Protein AF-A0AAX3QJF6-F1 (afdb_monomer)

InterPro domains:
  IPR036890 Histidine kinase/HSP90-like ATPase superfamily [G3DSA:3.30.565.10] (25-152)

Mean predicted aligned error: 13.35 Å

Structure (mmCIF, N/CA/C/O backbone):
data_AF-A0AAX3QJF6-F1
#
_entry.id   AF-A0AAX3QJF6-F1
#
loop_
_atom_site.group_PDB
_atom_site.id
_atom_site.type_symbol
_atom_site.label_atom_id
_atom_site.label_alt_id
_atom_site.label_comp_id
_atom_site.label_asym_id
_atom_site.label_entity_id
_atom_site.label_seq_id
_atom_site.pdbx_PDB_ins_code
_atom_site.Cartn_x
_atom_site.Cartn_y
_atom_site.Cartn_z
_atom_site.occupancy
_atom_site.B_iso_or_equiv
_atom_site.auth_seq_id
_atom_site.auth_comp_id
_atom_site.auth_asym_id
_atom_site.auth_atom_id
_atom_site.pdbx_PDB_model_num
ATOM 1 N N . MET A 1 1 ? -20.976 4.675 -7.439 1.00 54.59 1 MET A N 1
ATOM 2 C CA . MET A 1 1 ? -20.848 5.904 -8.250 1.00 54.59 1 MET A CA 1
ATOM 3 C C . MET A 1 1 ? -19.399 6.339 -8.202 1.00 54.59 1 MET A C 1
ATOM 5 O O . MET A 1 1 ? -18.798 6.203 -7.142 1.00 54.59 1 MET A O 1
ATOM 9 N N . GLY A 1 2 ? -18.813 6.757 -9.324 1.00 73.88 2 GLY A N 1
ATOM 10 C CA . GLY A 1 2 ? -17.434 7.245 -9.335 1.00 73.88 2 GLY A CA 1
ATOM 11 C C . GLY A 1 2 ? -17.316 8.616 -8.665 1.00 73.88 2 GLY A C 1
ATOM 12 O O . GLY A 1 2 ? -18.296 9.347 -8.575 1.00 73.88 2 GLY A O 1
ATOM 13 N N . TYR A 1 3 ? -16.111 8.995 -8.228 1.00 79.94 3 TYR A N 1
ATOM 14 C CA . TYR A 1 3 ? -15.850 10.312 -7.621 1.00 79.94 3 TYR A CA 1
ATOM 15 C C . TYR A 1 3 ? -16.230 11.482 -8.545 1.00 79.94 3 TYR A C 1
ATOM 17 O O . TYR A 1 3 ? -16.708 12.511 -8.081 1.00 79.94 3 TYR A O 1
ATOM 25 N N . ILE A 1 4 ? -16.067 11.306 -9.863 1.00 82.06 4 ILE A N 1
ATOM 26 C CA . ILE A 1 4 ? -16.509 12.274 -10.882 1.00 82.06 4 ILE A CA 1
ATOM 27 C C . ILE A 1 4 ? -18.031 12.394 -10.882 1.00 82.06 4 ILE A C 1
ATOM 29 O O . ILE A 1 4 ? -18.547 13.507 -10.893 1.00 82.06 4 ILE A O 1
ATOM 33 N N . ASP A 1 5 ? -18.738 11.263 -10.844 1.00 81.69 5 ASP A N 1
ATOM 34 C CA . ASP A 1 5 ? -20.202 11.239 -10.815 1.00 81.69 5 ASP A CA 1
ATOM 35 C C . ASP A 1 5 ? -20.712 11.886 -9.524 1.00 81.69 5 ASP A C 1
ATOM 37 O O . ASP A 1 5 ? -21.602 12.721 -9.564 1.00 81.69 5 ASP A O 1
ATOM 41 N N . ALA A 1 6 ? -20.073 11.604 -8.386 1.00 78.94 6 ALA A N 1
ATOM 42 C CA . ALA A 1 6 ? -20.445 12.177 -7.095 1.00 78.94 6 ALA A CA 1
ATOM 43 C C . ALA A 1 6 ? -20.218 13.701 -7.011 1.00 78.94 6 ALA A C 1
ATOM 45 O O . ALA A 1 6 ? -20.976 14.400 -6.337 1.00 78.94 6 ALA A O 1
ATOM 46 N N . LEU A 1 7 ? -19.203 14.230 -7.709 1.00 81.38 7 LEU A N 1
ATOM 47 C CA . LEU A 1 7 ? -19.001 15.676 -7.866 1.00 81.38 7 LEU A CA 1
ATOM 48 C C . LEU A 1 7 ? -20.013 16.296 -8.839 1.00 81.38 7 LEU A C 1
ATOM 50 O O . LEU A 1 7 ? -20.517 17.386 -8.583 1.00 81.38 7 LEU A O 1
ATOM 54 N N . LYS A 1 8 ? -20.292 15.616 -9.956 1.00 81.62 8 LYS A N 1
ATOM 55 C CA . LYS A 1 8 ? -21.180 16.095 -11.024 1.00 81.62 8 LYS A CA 1
ATOM 56 C C . LYS A 1 8 ? -22.647 16.110 -10.601 1.00 81.62 8 LYS A C 1
ATOM 58 O O . LYS A 1 8 ? -23.365 17.039 -10.954 1.00 81.62 8 LYS A O 1
ATOM 63 N N . ASP A 1 9 ? -23.064 15.105 -9.844 1.00 86.56 9 ASP A N 1
ATOM 64 C CA . ASP A 1 9 ? -24.437 14.938 -9.373 1.00 86.56 9 ASP A CA 1
ATOM 65 C C . ASP A 1 9 ? -24.700 15.729 -8.071 1.00 86.56 9 ASP A C 1
ATOM 67 O O . ASP A 1 9 ? -25.740 15.554 -7.444 1.00 86.56 9 ASP A O 1
ATOM 71 N N . GLU A 1 10 ? -23.751 16.583 -7.647 1.00 75.69 10 GLU A N 1
ATOM 72 C CA . GLU A 1 10 ? -23.779 17.369 -6.398 1.00 75.69 10 GLU A CA 1
ATOM 73 C C . GLU A 1 10 ? -24.052 16.530 -5.135 1.00 75.69 10 GLU A C 1
ATOM 75 O O . GLU A 1 10 ? -24.522 17.033 -4.116 1.00 75.69 10 GLU A O 1
ATOM 80 N N . VAL A 1 11 ? -23.716 15.238 -5.183 1.00 70.38 11 VAL A N 1
ATOM 81 C CA . VAL A 1 11 ? -23.930 14.289 -4.081 1.00 70.38 11 VAL A CA 1
ATOM 82 C C . VAL A 1 11 ? -22.983 14.578 -2.909 1.00 70.38 11 VAL A C 1
ATOM 84 O O . VAL A 1 11 ? -23.318 14.282 -1.765 1.00 70.38 11 VAL A O 1
ATOM 87 N N . ALA A 1 12 ? -21.821 15.189 -3.169 1.00 64.12 12 ALA A N 1
ATOM 88 C CA . ALA A 1 12 ? -20.910 15.669 -2.129 1.00 64.12 12 ALA A CA 1
ATOM 89 C C . ALA A 1 12 ? -21.520 16.871 -1.381 1.00 64.12 12 ALA A C 1
ATOM 91 O O . ALA A 1 12 ? -21.616 17.979 -1.921 1.00 64.12 12 ALA A O 1
ATOM 92 N N . ALA A 1 13 ? -21.917 16.643 -0.127 1.00 63.94 13 ALA A N 1
ATOM 93 C CA . ALA A 1 13 ? -22.716 17.574 0.662 1.00 63.94 13 ALA A CA 1
ATOM 94 C C . ALA A 1 13 ? -21.892 18.741 1.225 1.00 63.94 13 ALA A C 1
ATOM 96 O O . ALA A 1 13 ? -22.428 19.828 1.453 1.00 63.94 13 ALA A O 1
ATOM 97 N N . SER A 1 14 ? -20.591 18.535 1.449 1.00 81.25 14 SER A N 1
ATOM 98 C CA . SER A 1 14 ? -19.697 19.540 2.030 1.00 81.25 14 SER A CA 1
ATOM 99 C C . SER A 1 14 ? -18.559 19.951 1.095 1.00 81.25 14 SER A C 1
ATOM 101 O O . SER A 1 14 ? -18.092 19.182 0.258 1.00 81.25 14 SER A O 1
ATOM 103 N N . GLU A 1 15 ? -18.057 21.176 1.276 1.00 80.38 15 GLU A N 1
ATOM 104 C CA . GLU A 1 15 ? -16.863 21.654 0.564 1.00 80.38 15 GLU A CA 1
ATOM 105 C C . GLU A 1 15 ? -15.637 20.773 0.860 1.00 80.38 15 GLU A C 1
ATOM 107 O O . GLU A 1 15 ? -14.808 20.545 -0.013 1.00 80.38 15 GLU A O 1
ATOM 112 N N . ILE A 1 16 ? -15.554 20.209 2.068 1.00 75.69 16 ILE A N 1
ATOM 113 C CA . ILE A 1 16 ? -14.467 19.309 2.475 1.00 75.69 16 ILE A CA 1
ATOM 114 C C . ILE A 1 16 ? -14.495 18.014 1.650 1.00 75.69 16 ILE A C 1
ATOM 116 O O . ILE A 1 16 ? -13.471 17.645 1.077 1.00 75.69 16 ILE A O 1
ATOM 120 N N . GLU A 1 17 ? -15.658 17.369 1.517 1.00 73.06 17 GLU A N 1
ATOM 121 C CA . GLU A 1 17 ? -15.812 16.160 0.689 1.00 73.06 17 GLU A CA 1
ATOM 122 C C . GLU A 1 17 ? -15.468 16.427 -0.781 1.00 73.06 17 GLU A C 1
ATOM 124 O O . GLU A 1 17 ? -14.825 15.604 -1.434 1.00 73.06 17 GLU A O 1
ATOM 129 N N . LYS A 1 18 ? -15.834 17.604 -1.308 1.00 77.19 18 LYS A N 1
ATOM 130 C CA . LYS A 1 18 ? -15.481 17.996 -2.680 1.00 77.19 18 LYS A CA 1
ATOM 131 C C . LYS A 1 18 ? -13.966 18.097 -2.872 1.00 77.19 18 LYS A C 1
ATOM 133 O O . LYS A 1 18 ? -13.444 17.590 -3.866 1.00 77.19 18 LYS A O 1
ATOM 138 N N . GLN A 1 19 ? -13.255 18.712 -1.925 1.00 75.50 19 GLN A N 1
ATOM 139 C CA . GLN A 1 19 ? -11.790 18.808 -1.965 1.00 75.50 19 GLN A CA 1
ATOM 140 C C . GLN A 1 19 ? -11.119 17.431 -1.870 1.00 75.50 19 GLN A C 1
ATOM 142 O O . GLN A 1 19 ? -10.127 17.169 -2.555 1.00 75.50 19 GLN A O 1
ATOM 147 N N . GLU A 1 20 ? -11.673 16.523 -1.068 1.00 73.38 20 GLU A N 1
ATOM 148 C CA . GLU A 1 20 ? -11.173 15.155 -0.939 1.00 73.38 20 GLU A CA 1
ATOM 149 C C . GLU A 1 20 ? -11.346 14.361 -2.242 1.00 73.38 20 GLU A C 1
ATOM 151 O O . GLU A 1 20 ? -10.392 13.754 -2.737 1.00 73.38 20 GLU A O 1
ATOM 156 N N . TYR A 1 21 ? -12.514 14.455 -2.881 1.00 82.06 21 TYR A N 1
ATOM 157 C CA . TYR A 1 21 ? -12.762 13.817 -4.176 1.00 82.06 21 TYR A CA 1
ATOM 158 C C . TYR A 1 21 ? -11.855 14.368 -5.278 1.00 82.06 21 TYR A C 1
ATOM 160 O O . TYR A 1 21 ? -11.330 13.592 -6.080 1.00 82.06 21 TYR A O 1
ATOM 168 N N . LEU A 1 22 ? -11.606 15.683 -5.298 1.00 78.88 22 LEU A N 1
ATOM 169 C CA . LEU A 1 22 ? -10.651 16.303 -6.223 1.00 78.88 22 LEU A CA 1
ATOM 170 C C . LEU A 1 22 ? -9.227 15.777 -6.017 1.00 78.88 22 LEU A C 1
ATOM 172 O O . LEU A 1 22 ? -8.536 15.477 -6.993 1.00 78.88 22 LEU A O 1
ATOM 176 N N . LYS A 1 23 ? -8.794 15.608 -4.763 1.00 71.25 23 LYS A N 1
ATOM 177 C CA . LYS A 1 23 ? -7.485 15.029 -4.443 1.00 71.25 23 LYS A CA 1
ATOM 178 C C . LYS A 1 23 ? -7.372 13.588 -4.944 1.00 71.25 23 LYS A C 1
ATOM 180 O O . LYS A 1 23 ? -6.366 13.236 -5.557 1.00 71.25 23 LYS A O 1
ATOM 185 N N . ILE A 1 24 ? -8.401 12.768 -4.732 1.00 77.31 24 ILE A N 1
ATOM 186 C CA . ILE A 1 24 ? -8.434 11.378 -5.213 1.00 77.31 24 ILE A CA 1
ATOM 187 C C . ILE A 1 24 ? -8.368 11.335 -6.742 1.00 77.31 24 ILE A C 1
ATOM 189 O O . ILE A 1 24 ? -7.591 10.567 -7.311 1.00 77.31 24 ILE A O 1
ATOM 193 N N . LEU A 1 25 ? -9.149 12.183 -7.411 1.00 83.00 25 LEU A N 1
ATOM 194 C CA . LEU A 1 25 ? -9.149 12.313 -8.866 1.00 83.00 25 LEU A CA 1
ATOM 195 C C . LEU A 1 25 ? -7.777 12.692 -9.413 1.00 83.00 25 LEU A C 1
ATOM 197 O O . LEU A 1 25 ? -7.298 12.065 -10.357 1.00 83.00 25 LEU A O 1
ATOM 201 N N . TYR A 1 26 ? -7.125 13.666 -8.786 1.00 79.31 26 TYR A N 1
ATOM 202 C CA . TYR A 1 26 ? -5.773 14.078 -9.137 1.00 79.31 26 TYR A CA 1
ATOM 203 C C . TYR A 1 26 ? -4.767 12.927 -8.987 1.00 79.31 26 TYR A C 1
ATOM 205 O O . TYR A 1 26 ? -4.020 12.635 -9.922 1.00 79.31 26 TYR A O 1
ATOM 213 N N . MET A 1 27 ? -4.788 12.220 -7.852 1.00 73.88 27 MET A N 1
ATOM 214 C CA . MET A 1 27 ? -3.913 11.066 -7.609 1.00 73.88 27 MET A CA 1
ATOM 215 C C . MET A 1 27 ? -4.139 9.955 -8.643 1.00 73.88 27 MET A C 1
ATOM 217 O O . MET A 1 27 ? -3.184 9.471 -9.248 1.00 73.88 27 MET A O 1
ATOM 221 N N . LYS A 1 28 ? -5.401 9.590 -8.912 1.00 82.50 28 LYS A N 1
ATOM 222 C CA . LYS A 1 28 ? -5.741 8.569 -9.917 1.00 82.50 28 LYS A CA 1
ATOM 223 C C . LYS A 1 28 ? -5.330 8.989 -11.328 1.00 82.50 28 LYS A C 1
ATOM 225 O O . LYS A 1 28 ? -4.819 8.156 -12.072 1.00 82.50 28 LYS A O 1
ATOM 230 N N . SER A 1 29 ? -5.508 10.260 -11.687 1.00 89.12 29 SER A N 1
ATOM 231 C CA . SER A 1 29 ? -5.091 10.785 -12.990 1.00 89.12 29 SER A CA 1
ATOM 232 C C . SER A 1 29 ? -3.574 10.730 -13.172 1.00 89.12 29 SER A C 1
ATOM 234 O O . SER A 1 29 ? -3.109 10.368 -14.251 1.00 89.12 29 SER A O 1
ATOM 236 N N . ASN A 1 30 ? -2.798 11.063 -12.137 1.00 81.75 30 ASN A N 1
ATOM 237 C CA . ASN A 1 30 ? -1.340 10.963 -12.194 1.00 81.75 30 ASN A CA 1
ATOM 238 C C . ASN A 1 30 ? -0.878 9.512 -12.302 1.00 81.75 30 ASN A C 1
ATOM 240 O O . ASN A 1 30 ? -0.052 9.209 -13.156 1.00 81.75 30 ASN A O 1
ATOM 244 N N . ASN A 1 31 ? -1.456 8.602 -11.515 1.00 79.81 31 ASN A N 1
ATOM 245 C CA . ASN A 1 31 ? -1.139 7.177 -11.615 1.00 79.81 31 ASN A CA 1
ATOM 246 C C . ASN A 1 31 ? -1.443 6.633 -13.018 1.00 79.81 31 ASN A C 1
ATOM 248 O O . ASN A 1 31 ? -0.628 5.915 -13.590 1.00 79.81 31 ASN A O 1
ATOM 252 N N . LEU A 1 32 ? -2.582 7.019 -13.605 1.00 88.44 32 LEU A N 1
ATOM 253 C CA . LEU A 1 32 ? -2.929 6.628 -14.969 1.00 88.44 32 LEU A CA 1
ATOM 254 C C . LEU A 1 32 ? -1.929 7.178 -15.992 1.00 88.44 32 LEU A C 1
ATOM 256 O O . LEU A 1 32 ? -1.519 6.446 -16.887 1.00 88.44 32 LEU A O 1
ATOM 260 N N . LYS A 1 33 ? -1.510 8.440 -15.848 1.00 90.88 33 LYS A N 1
ATOM 261 C CA . LYS A 1 33 ? -0.472 9.032 -16.699 1.00 90.88 33 LYS A CA 1
ATOM 262 C C . LYS A 1 33 ? 0.830 8.229 -16.625 1.00 90.88 33 LYS A C 1
ATOM 264 O O . LYS A 1 33 ? 1.369 7.879 -17.667 1.00 90.88 33 LYS A O 1
ATOM 269 N N . HIS A 1 34 ? 1.287 7.889 -15.419 1.00 86.50 34 HIS A N 1
ATOM 270 C CA . HIS A 1 34 ? 2.492 7.079 -15.227 1.00 86.50 34 HIS A CA 1
ATOM 271 C C . HIS A 1 34 ? 2.388 5.708 -15.905 1.00 86.50 34 HIS A C 1
ATOM 273 O O . HIS A 1 34 ? 3.303 5.322 -16.625 1.00 86.50 34 HIS A O 1
ATOM 279 N N . LEU A 1 35 ? 1.257 5.011 -15.754 1.00 88.44 35 LEU A N 1
ATOM 280 C CA . LEU A 1 35 ? 1.030 3.717 -16.408 1.00 88.44 35 LEU A CA 1
ATOM 281 C C . LEU A 1 35 ? 1.040 3.825 -17.939 1.00 88.44 35 LEU A C 1
ATOM 283 O O . LEU A 1 35 ? 1.590 2.963 -18.621 1.00 88.44 35 LEU A O 1
ATOM 287 N N . VAL A 1 36 ? 0.442 4.883 -18.495 1.00 94.81 36 VAL A N 1
ATOM 288 C CA . VAL A 1 36 ? 0.457 5.131 -19.945 1.00 94.81 36 VAL A CA 1
ATOM 289 C C . VAL A 1 36 ? 1.882 5.380 -20.441 1.00 94.81 36 VAL A C 1
ATOM 291 O O . VAL A 1 36 ? 2.274 4.810 -21.460 1.00 94.81 36 VAL A O 1
ATOM 294 N N . ASP A 1 37 ? 2.662 6.185 -19.717 1.00 91.50 37 ASP A N 1
ATOM 295 C CA . ASP A 1 37 ? 4.061 6.458 -20.051 1.00 91.50 37 ASP A CA 1
ATOM 296 C C . ASP A 1 37 ? 4.905 5.166 -20.009 1.00 91.50 37 ASP A C 1
ATOM 298 O O . ASP A 1 37 ? 5.711 4.924 -20.909 1.00 91.50 37 ASP A O 1
ATOM 302 N N . GLU A 1 38 ? 4.690 4.297 -19.015 1.00 91.38 38 GLU A N 1
ATOM 303 C CA . GLU A 1 38 ? 5.354 2.990 -18.916 1.00 91.38 38 GLU A CA 1
ATOM 304 C C . GLU A 1 38 ? 5.018 2.072 -20.093 1.00 91.38 38 GLU A C 1
ATOM 306 O O . GLU A 1 38 ? 5.930 1.561 -20.742 1.00 91.38 38 GLU A O 1
ATOM 311 N N . ILE A 1 39 ? 3.732 1.907 -20.421 1.00 92.88 39 ILE A N 1
ATOM 312 C CA . ILE A 1 39 ? 3.295 1.072 -21.554 1.00 92.88 39 ILE A CA 1
ATOM 313 C C . ILE A 1 39 ? 3.887 1.594 -22.866 1.00 92.88 39 ILE A C 1
ATOM 315 O O . ILE A 1 39 ? 4.350 0.816 -23.701 1.00 92.88 39 ILE A O 1
ATOM 319 N N . PHE A 1 40 ? 3.905 2.914 -23.056 1.00 92.50 40 PHE A N 1
ATOM 320 C CA . PHE A 1 40 ? 4.489 3.522 -24.245 1.00 92.50 40 PHE A CA 1
ATOM 321 C C . PHE A 1 40 ? 6.001 3.278 -24.338 1.00 92.50 40 PHE A C 1
ATOM 323 O O . PHE A 1 40 ? 6.518 2.986 -25.417 1.00 92.50 40 PHE A O 1
ATOM 330 N N . ASN A 1 41 ? 6.716 3.350 -23.214 1.00 88.44 41 ASN A N 1
ATOM 331 C CA . ASN A 1 41 ? 8.140 3.029 -23.165 1.00 88.44 41 ASN A CA 1
ATOM 332 C C . ASN A 1 41 ? 8.408 1.542 -23.441 1.00 88.44 41 ASN A C 1
ATOM 334 O O . ASN A 1 41 ? 9.344 1.235 -24.174 1.00 88.44 41 ASN A O 1
ATOM 338 N N . MET A 1 42 ? 7.570 0.633 -22.933 1.00 88.88 42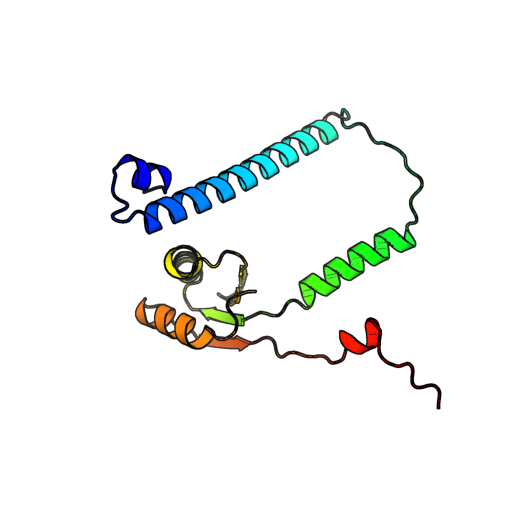 MET A N 1
ATOM 339 C CA . MET A 1 42 ? 7.645 -0.799 -23.257 1.00 88.88 42 MET A CA 1
ATOM 340 C C . MET A 1 42 ? 7.441 -1.048 -24.755 1.00 88.88 42 MET A C 1
ATOM 342 O O . MET A 1 42 ? 8.240 -1.743 -25.374 1.00 88.88 42 MET A O 1
ATOM 346 N N . ALA A 1 43 ? 6.446 -0.403 -25.369 1.00 91.75 43 ALA A N 1
ATOM 347 C CA . ALA A 1 43 ? 6.207 -0.525 -26.806 1.00 91.75 43 ALA A CA 1
ATOM 348 C C . ALA A 1 43 ? 7.403 -0.037 -27.646 1.00 91.75 43 ALA A C 1
ATOM 350 O O . ALA A 1 43 ? 7.758 -0.661 -28.644 1.00 91.75 43 ALA A O 1
ATOM 351 N N . LYS A 1 44 ? 8.066 1.051 -27.228 1.00 89.25 44 LYS A N 1
ATOM 352 C CA . LYS A 1 44 ? 9.306 1.525 -27.866 1.00 89.25 44 LYS A CA 1
ATOM 353 C C . LYS A 1 44 ? 10.462 0.543 -27.717 1.00 89.25 44 LYS A C 1
ATOM 355 O O . LYS A 1 44 ? 11.259 0.416 -28.644 1.00 89.25 44 LYS A O 1
ATOM 360 N N . LEU A 1 45 ? 10.579 -0.114 -26.562 1.00 88.62 45 LEU A N 1
ATOM 361 C CA . LEU A 1 45 ? 11.589 -1.149 -26.334 1.00 88.62 45 LEU A CA 1
ATOM 362 C C . LEU A 1 45 ? 11.360 -2.338 -27.279 1.00 88.62 45 LEU A C 1
ATOM 364 O O . LEU A 1 45 ? 12.299 -2.745 -27.957 1.00 88.62 45 LEU A O 1
ATOM 368 N N . ASP A 1 46 ? 10.117 -2.814 -27.410 1.00 89.38 46 ASP A N 1
ATOM 369 C CA . ASP A 1 46 ? 9.748 -3.911 -28.321 1.00 89.38 46 ASP A CA 1
ATOM 370 C C . ASP A 1 46 ? 9.982 -3.561 -29.798 1.00 89.38 46 ASP A C 1
ATOM 372 O O . ASP A 1 46 ? 10.427 -4.396 -30.586 1.00 89.38 46 ASP A O 1
ATOM 376 N N . ALA A 1 47 ? 9.713 -2.310 -30.180 1.00 91.31 47 ALA A N 1
ATOM 377 C CA . ALA A 1 47 ? 9.965 -1.804 -31.526 1.00 91.31 47 ALA A CA 1
ATOM 378 C C . ALA A 1 47 ? 11.456 -1.517 -31.803 1.00 91.31 47 ALA A C 1
ATOM 380 O O . ALA A 1 47 ? 11.803 -1.113 -32.913 1.00 91.31 47 ALA A O 1
ATOM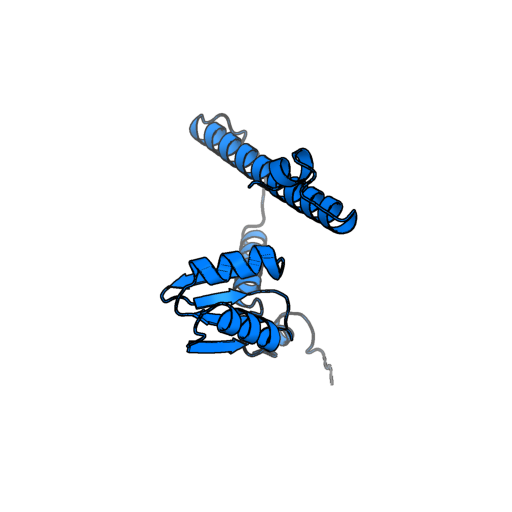 381 N N . ASN A 1 48 ? 12.341 -1.712 -30.815 1.00 83.62 48 ASN A N 1
ATOM 382 C CA . ASN A 1 48 ? 13.756 -1.336 -30.868 1.00 83.62 48 ASN A CA 1
ATOM 383 C C . ASN A 1 48 ? 13.967 0.163 -31.199 1.00 83.62 48 ASN A C 1
ATOM 385 O O . ASN A 1 48 ? 14.982 0.558 -31.772 1.00 83.62 48 ASN A O 1
ATOM 389 N N . GLU A 1 49 ? 12.987 0.997 -30.841 1.00 86.31 49 GLU A N 1
ATOM 390 C CA . GLU A 1 49 ? 12.963 2.456 -31.018 1.00 86.31 49 GLU A CA 1
ATOM 391 C C . GLU A 1 49 ? 13.349 3.200 -29.732 1.00 86.31 49 GLU A C 1
ATOM 393 O O . GLU A 1 49 ? 13.396 4.432 -29.706 1.00 86.31 49 GLU A O 1
ATOM 398 N N . PHE A 1 50 ? 13.603 2.473 -28.642 1.00 80.88 50 PHE A N 1
ATOM 399 C CA . PHE A 1 50 ? 14.043 3.066 -27.389 1.00 80.88 50 PHE A CA 1
ATOM 400 C C . PHE A 1 50 ? 15.527 3.460 -27.488 1.00 80.88 50 PHE A C 1
ATOM 402 O O . PHE A 1 50 ? 16.382 2.581 -27.619 1.00 80.88 50 PHE A O 1
ATOM 409 N N . PRO A 1 51 ? 15.870 4.760 -27.430 1.00 76.56 51 PRO A N 1
ATOM 410 C CA . PRO A 1 51 ? 17.256 5.190 -27.529 1.00 76.56 51 PRO A CA 1
ATOM 411 C C . PRO A 1 51 ? 18.001 4.798 -26.250 1.00 76.56 51 PRO A C 1
AT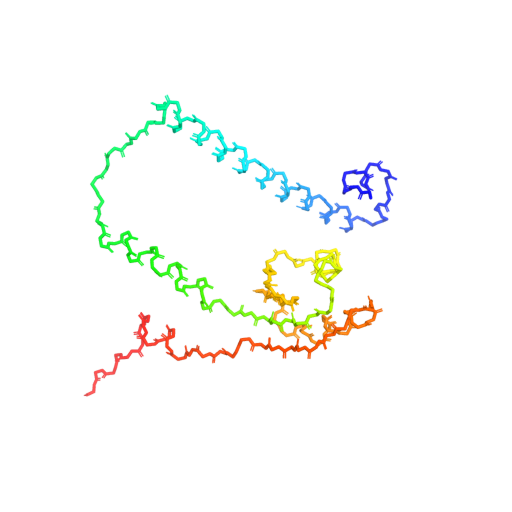OM 413 O O . PRO A 1 51 ? 17.849 5.436 -25.208 1.00 76.56 51 PRO A O 1
ATOM 416 N N . LEU A 1 52 ? 18.813 3.743 -26.324 1.00 78.06 52 LEU A N 1
ATOM 417 C CA . LEU A 1 52 ? 19.731 3.386 -25.249 1.00 78.06 52 LEU A CA 1
ATOM 418 C C . LEU A 1 52 ? 20.893 4.377 -25.249 1.00 78.06 52 LEU A C 1
ATOM 420 O O . LEU A 1 52 ? 21.603 4.532 -26.243 1.00 78.06 52 LEU A O 1
ATOM 424 N N . LYS A 1 53 ? 21.067 5.070 -24.128 1.00 82.75 53 LYS A N 1
ATOM 425 C CA . LYS A 1 53 ? 22.203 5.955 -23.903 1.00 82.75 53 LYS A CA 1
ATOM 426 C C . LYS A 1 53 ? 23.234 5.180 -23.094 1.00 82.75 53 LYS A C 1
ATOM 428 O O . LYS A 1 53 ? 23.011 4.903 -21.920 1.00 82.75 53 LYS A O 1
ATOM 433 N N . GLU A 1 54 ? 24.320 4.781 -23.744 1.00 83.19 54 GLU A N 1
ATOM 434 C CA . GLU A 1 54 ? 25.432 4.113 -23.070 1.00 83.19 54 GLU A CA 1
ATOM 435 C C . GLU A 1 54 ? 26.143 5.119 -22.158 1.00 83.19 54 GLU A C 1
ATOM 437 O O . GLU A 1 54 ? 26.634 6.154 -22.613 1.00 83.19 54 GLU A O 1
ATOM 442 N N . GLU A 1 55 ? 26.165 4.827 -20.862 1.00 86.19 55 GLU A N 1
ATOM 443 C CA . GLU A 1 55 ? 26.860 5.607 -19.842 1.00 86.19 55 GLU A CA 1
ATOM 444 C C . GLU A 1 55 ? 27.736 4.654 -19.017 1.00 86.19 55 GLU A C 1
ATOM 446 O O . GLU A 1 55 ? 27.342 3.519 -18.738 1.00 86.19 55 GLU A O 1
ATOM 451 N N . GLU A 1 56 ? 28.945 5.090 -18.654 1.00 89.25 56 GLU A N 1
ATOM 452 C CA . GLU A 1 56 ? 29.816 4.330 -17.756 1.00 89.25 56 GLU A CA 1
ATOM 453 C C . GLU A 1 56 ? 29.279 4.465 -16.327 1.00 89.25 56 GLU A C 1
ATOM 455 O O . GLU A 1 56 ? 29.242 5.560 -15.766 1.00 89.25 56 GLU A O 1
ATOM 460 N N . LEU A 1 57 ? 28.819 3.350 -15.760 1.00 87.56 57 LEU A N 1
ATOM 461 C CA . LEU A 1 57 ? 28.221 3.286 -14.429 1.00 87.56 57 LEU A CA 1
ATOM 462 C C . LEU A 1 57 ? 29.081 2.421 -13.512 1.00 87.56 57 LEU A C 1
ATOM 464 O O . LEU A 1 57 ? 29.562 1.357 -13.911 1.00 87.56 57 LEU A O 1
ATOM 468 N N . ASP A 1 58 ? 29.207 2.831 -12.251 1.00 91.81 58 ASP A N 1
ATOM 469 C CA . ASP A 1 58 ? 29.766 1.966 -11.219 1.00 91.81 58 ASP A CA 1
ATOM 470 C C . ASP A 1 58 ? 28.726 0.904 -10.837 1.00 91.81 58 ASP A C 1
ATOM 472 O O . ASP A 1 58 ? 27.774 1.142 -10.089 1.00 91.81 58 ASP A O 1
ATOM 476 N N . PHE A 1 59 ? 28.914 -0.306 -11.362 1.00 90.88 59 PHE A N 1
ATOM 477 C CA . PHE A 1 59 ? 28.035 -1.438 -11.083 1.00 90.88 59 PHE A CA 1
ATOM 478 C C . PHE A 1 59 ? 27.912 -1.740 -9.580 1.00 90.88 59 PHE A C 1
ATOM 480 O O . PHE A 1 59 ? 26.859 -2.195 -9.124 1.00 90.88 59 PHE A O 1
ATOM 487 N N . SER A 1 60 ? 28.966 -1.485 -8.797 1.00 91.69 60 SER A N 1
ATOM 488 C CA . SER A 1 60 ? 28.960 -1.717 -7.352 1.00 91.69 60 SER A CA 1
ATOM 489 C C . SER A 1 60 ? 28.056 -0.725 -6.622 1.00 91.69 60 SER A C 1
ATOM 491 O O . SER A 1 60 ? 27.307 -1.126 -5.728 1.00 91.69 60 SER A O 1
ATOM 493 N N . GLU A 1 61 ? 28.058 0.538 -7.050 1.00 90.88 61 GLU A N 1
ATOM 494 C CA . GLU A 1 61 ? 27.197 1.588 -6.513 1.00 90.88 61 GLU A CA 1
ATOM 495 C C . GLU A 1 61 ? 25.728 1.302 -6.836 1.00 90.88 61 GLU A C 1
ATOM 497 O O . GLU A 1 61 ? 24.914 1.188 -5.919 1.00 90.88 61 GLU A O 1
ATOM 502 N N . VAL A 1 62 ? 25.406 1.052 -8.110 1.00 89.38 62 VAL A N 1
ATOM 503 C CA . VAL A 1 62 ? 24.033 0.757 -8.557 1.00 89.38 62 VAL A CA 1
ATOM 504 C C . VAL A 1 62 ? 23.469 -0.472 -7.841 1.00 89.38 62 VAL A C 1
ATOM 506 O O . VAL A 1 62 ? 22.351 -0.454 -7.323 1.00 89.38 62 VAL A O 1
ATOM 509 N N . THR A 1 63 ? 24.255 -1.547 -7.742 1.00 90.00 63 THR A N 1
ATOM 510 C CA . THR A 1 63 ? 23.818 -2.769 -7.050 1.00 90.00 63 THR A CA 1
ATOM 511 C C . THR A 1 63 ? 23.584 -2.513 -5.561 1.00 90.00 63 THR A C 1
ATOM 513 O O . THR A 1 63 ? 22.628 -3.037 -4.977 1.00 90.00 63 THR A O 1
ATOM 516 N N . ARG A 1 64 ? 24.430 -1.689 -4.929 1.00 88.12 64 ARG A N 1
ATOM 517 C CA . ARG A 1 64 ? 24.275 -1.303 -3.524 1.00 88.12 64 ARG A CA 1
ATOM 518 C C . ARG A 1 64 ? 23.008 -0.483 -3.310 1.00 88.12 64 ARG A C 1
ATOM 520 O O . ARG A 1 64 ? 22.299 -0.745 -2.341 1.00 88.12 64 ARG A O 1
ATOM 527 N N . GLU A 1 65 ? 22.702 0.462 -4.193 1.00 84.19 65 GLU A N 1
ATOM 528 C CA . GLU A 1 65 ? 21.480 1.266 -4.119 1.00 84.19 65 GLU A CA 1
ATOM 529 C C . GLU A 1 65 ? 20.218 0.411 -4.241 1.00 84.19 65 GLU A C 1
ATOM 531 O O . GLU A 1 65 ? 19.353 0.476 -3.365 1.00 84.19 65 GLU A O 1
ATOM 536 N N . VAL A 1 66 ? 20.145 -0.463 -5.251 1.00 86.88 66 VAL A N 1
ATOM 537 C CA . VAL A 1 66 ? 19.008 -1.384 -5.437 1.00 86.88 66 VAL A CA 1
ATOM 538 C C . VAL A 1 66 ? 18.844 -2.309 -4.227 1.00 86.88 66 VAL A C 1
ATOM 540 O O . VAL A 1 66 ? 17.730 -2.539 -3.747 1.00 86.88 66 VAL A O 1
ATOM 543 N N . SER A 1 67 ? 19.956 -2.808 -3.681 1.00 82.94 67 SER A N 1
ATOM 544 C CA . SER A 1 67 ? 19.943 -3.662 -2.488 1.00 82.94 67 SER A CA 1
ATOM 545 C C . SER A 1 67 ? 19.448 -2.911 -1.253 1.00 82.94 67 SER A C 1
ATOM 547 O O . SER A 1 67 ? 18.666 -3.449 -0.472 1.00 82.94 67 SER A O 1
ATOM 549 N N . LEU A 1 68 ? 19.877 -1.660 -1.068 1.00 79.00 68 LEU A N 1
ATOM 550 C CA . LEU A 1 68 ? 19.426 -0.815 0.035 1.00 79.00 68 LEU A CA 1
ATOM 551 C C . LEU A 1 68 ? 17.940 -0.480 -0.081 1.00 79.00 68 LEU A C 1
ATOM 553 O O . LEU A 1 68 ? 17.241 -0.534 0.929 1.00 79.00 68 LEU A O 1
ATOM 557 N N . ASP A 1 69 ? 17.447 -0.172 -1.280 1.00 77.38 69 ASP A N 1
ATOM 558 C CA . ASP A 1 69 ? 16.023 0.088 -1.505 1.00 77.38 69 ASP A CA 1
ATOM 559 C C . ASP A 1 69 ? 15.173 -1.158 -1.217 1.00 77.38 69 ASP A C 1
ATOM 561 O O . ASP A 1 69 ? 14.185 -1.095 -0.482 1.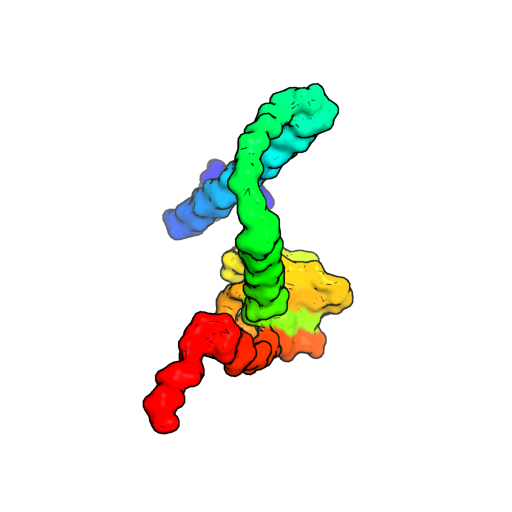00 77.38 69 ASP A O 1
ATOM 565 N N . THR A 1 70 ? 15.627 -2.322 -1.686 1.00 78.12 70 THR A N 1
ATOM 566 C CA . THR A 1 70 ? 14.983 -3.615 -1.411 1.00 78.12 70 THR A CA 1
ATOM 567 C C . THR A 1 70 ? 14.947 -3.913 0.088 1.00 78.12 70 THR A C 1
ATOM 569 O O . THR A 1 70 ? 13.900 -4.265 0.631 1.00 78.12 70 THR A O 1
ATOM 572 N N . LEU A 1 71 ? 16.068 -3.720 0.790 1.00 75.94 71 LEU A N 1
ATOM 573 C CA . LEU A 1 71 ? 16.144 -3.914 2.239 1.00 75.94 71 LEU A CA 1
ATOM 574 C C . LEU A 1 71 ? 15.239 -2.940 2.994 1.00 75.94 71 LEU A C 1
ATOM 576 O O . LEU A 1 71 ? 14.601 -3.338 3.967 1.00 75.94 71 LEU A O 1
ATOM 580 N N . ARG A 1 72 ? 15.166 -1.679 2.556 1.00 74.31 72 ARG A N 1
ATOM 581 C CA . ARG A 1 72 ? 14.272 -0.676 3.145 1.00 74.31 72 ARG A CA 1
ATOM 582 C C . ARG A 1 72 ? 12.819 -1.085 2.992 1.00 74.31 72 ARG A C 1
ATOM 584 O O . ARG A 1 72 ? 12.102 -1.021 3.982 1.00 74.31 72 ARG A O 1
ATOM 591 N N . LYS A 1 73 ? 12.411 -1.545 1.805 1.00 76.00 73 LYS A N 1
ATOM 592 C CA . LYS A 1 73 ? 11.062 -2.070 1.544 1.00 76.00 73 LYS A CA 1
ATOM 593 C C . LYS A 1 73 ? 10.742 -3.272 2.433 1.00 76.00 73 LYS A C 1
ATOM 595 O O . LYS A 1 73 ? 9.716 -3.265 3.103 1.00 76.00 73 LYS A O 1
ATOM 600 N N . ALA A 1 74 ? 11.654 -4.239 2.521 1.00 75.38 74 ALA A N 1
ATOM 601 C CA . ALA A 1 74 ? 11.477 -5.436 3.343 1.00 75.38 74 ALA A CA 1
ATOM 602 C C . ALA A 1 74 ? 11.413 -5.149 4.857 1.00 75.38 74 ALA A C 1
ATOM 604 O O . ALA A 1 74 ? 10.771 -5.891 5.592 1.00 75.38 74 ALA A O 1
ATOM 605 N N . ASN A 1 75 ? 12.064 -4.077 5.322 1.00 75.06 75 ASN A N 1
ATOM 606 C CA . ASN A 1 75 ? 12.059 -3.652 6.726 1.00 75.06 75 ASN A CA 1
ATOM 607 C C . ASN A 1 75 ? 11.047 -2.534 7.016 1.00 75.06 75 ASN A C 1
ATOM 609 O O . ASN A 1 75 ? 11.086 -1.945 8.100 1.00 75.06 75 ASN A O 1
ATOM 613 N N . ARG A 1 76 ? 10.153 -2.193 6.075 1.00 82.94 76 ARG A N 1
ATOM 614 C CA . ARG A 1 76 ? 9.104 -1.207 6.359 1.00 82.94 76 ARG A CA 1
ATOM 615 C C . ARG A 1 76 ? 8.252 -1.731 7.502 1.00 82.94 76 ARG A C 1
ATOM 617 O O . ARG A 1 76 ? 7.784 -2.864 7.473 1.00 82.94 76 ARG A O 1
ATOM 624 N N . LYS A 1 77 ? 8.027 -0.874 8.492 1.00 85.62 77 LYS A N 1
ATOM 625 C CA . LYS A 1 77 ? 7.095 -1.159 9.575 1.00 85.62 77 LYS A CA 1
ATOM 626 C C . LYS A 1 77 ? 5.695 -1.352 9.002 1.00 85.62 77 LYS A C 1
ATOM 628 O O . LYS A 1 77 ? 5.280 -0.580 8.140 1.00 85.62 77 LYS A O 1
ATOM 633 N N . TYR A 1 78 ? 4.965 -2.335 9.508 1.00 91.38 78 TYR A N 1
ATOM 634 C CA . TYR A 1 78 ? 3.585 -2.584 9.113 1.00 91.38 78 TYR A CA 1
ATOM 635 C C . TYR A 1 78 ? 2.718 -3.038 10.284 1.00 91.38 78 TYR A C 1
ATOM 637 O O . TYR A 1 78 ? 3.194 -3.514 11.317 1.00 91.38 78 TYR A O 1
ATOM 645 N N . ILE A 1 79 ? 1.414 -2.885 10.098 1.00 93.19 79 ILE A N 1
ATOM 646 C CA . ILE A 1 79 ? 0.374 -3.534 10.891 1.00 93.19 79 ILE A CA 1
ATOM 647 C C . ILE A 1 79 ? -0.207 -4.635 10.022 1.00 93.19 79 ILE A C 1
ATOM 649 O O . ILE A 1 79 ? -0.687 -4.350 8.930 1.00 93.19 79 ILE A O 1
ATOM 653 N N . GLU A 1 80 ? -0.155 -5.874 10.483 1.00 94.94 80 GLU A N 1
ATOM 654 C CA . GLU A 1 80 ? -0.751 -7.007 9.789 1.00 94.94 80 GLU A CA 1
ATOM 655 C C . GLU A 1 80 ? -2.073 -7.383 10.459 1.00 94.94 80 GLU A C 1
ATOM 657 O O . GLU A 1 80 ? -2.128 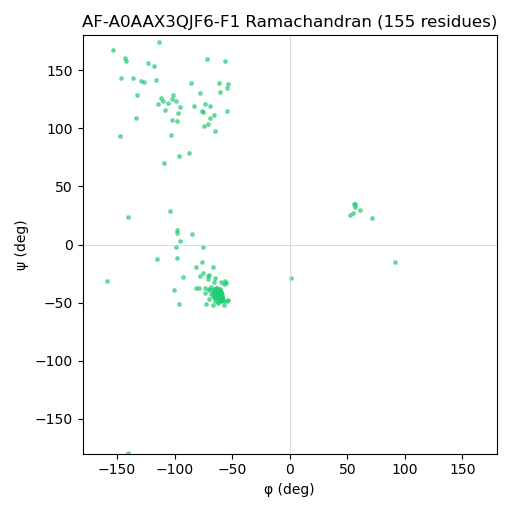-7.634 11.668 1.00 94.94 80 GLU A O 1
ATOM 662 N N . PHE A 1 81 ? -3.131 -7.412 9.657 1.00 96.75 81 PHE A N 1
ATOM 663 C CA . PHE A 1 81 ? -4.445 -7.924 10.016 1.00 96.75 81 PHE A CA 1
ATOM 664 C C . PHE A 1 81 ? -4.706 -9.194 9.220 1.00 96.75 81 PHE A C 1
ATOM 666 O O . PHE A 1 81 ? -4.665 -9.157 7.995 1.00 96.75 81 PHE A O 1
ATOM 673 N N . GLN A 1 82 ? -5.032 -10.287 9.899 1.00 97.75 82 GLN A N 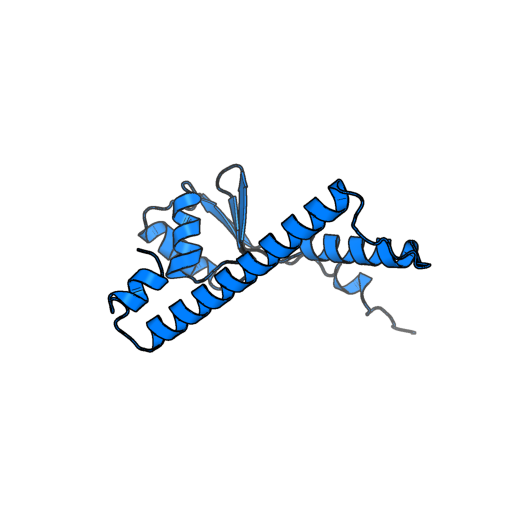1
ATOM 674 C CA . GLN A 1 82 ? -5.609 -11.455 9.249 1.00 97.75 82 GLN A CA 1
ATOM 675 C C . GLN A 1 82 ? -7.124 -11.375 9.377 1.00 97.75 82 GLN A C 1
ATOM 677 O O . GLN A 1 82 ? -7.649 -11.364 10.496 1.00 97.75 82 GLN A O 1
ATOM 682 N N . VAL A 1 83 ? -7.815 -11.309 8.245 1.00 97.69 83 VAL A N 1
ATOM 683 C CA . VAL A 1 83 ? -9.270 -11.158 8.191 1.00 97.69 83 VAL A CA 1
ATOM 684 C C . VAL A 1 83 ? -9.928 -12.275 7.397 1.00 97.69 83 VAL A C 1
ATOM 686 O O . VAL A 1 83 ? -9.315 -12.884 6.527 1.00 97.69 83 VAL A O 1
ATOM 689 N N . ASN A 1 84 ? -11.207 -12.528 7.668 1.00 97.00 84 ASN A N 1
ATOM 690 C CA . ASN A 1 84 ? -11.988 -13.506 6.906 1.00 97.00 84 ASN A CA 1
ATOM 691 C C . ASN A 1 84 ? -12.429 -13.002 5.514 1.00 97.00 84 ASN A C 1
ATOM 693 O O . ASN A 1 84 ? -12.873 -13.801 4.691 1.00 97.00 84 ASN A O 1
ATOM 697 N N . ASN A 1 85 ? -12.350 -11.692 5.256 1.00 94.50 85 ASN A N 1
ATOM 698 C CA . ASN A 1 85 ? -12.743 -11.073 3.991 1.00 94.50 85 ASN A CA 1
ATOM 699 C C . ASN A 1 85 ? -11.856 -9.860 3.684 1.00 94.50 85 ASN A C 1
ATOM 701 O O . ASN A 1 85 ? -12.124 -8.736 4.117 1.00 94.50 85 ASN A O 1
ATOM 705 N N . ASP A 1 86 ? -10.793 -10.106 2.928 1.00 95.81 86 ASP A N 1
ATOM 706 C CA . ASP A 1 86 ? -9.817 -9.099 2.526 1.00 95.81 86 ASP A CA 1
ATOM 707 C C . ASP A 1 86 ? -10.407 -8.047 1.582 1.00 95.81 86 ASP A C 1
ATOM 709 O O . ASP A 1 86 ? -10.204 -6.855 1.779 1.00 95.81 86 ASP A O 1
ATOM 713 N N . SER A 1 87 ? -11.227 -8.465 0.622 1.00 93.00 87 SER A N 1
ATOM 714 C CA . SER A 1 87 ? -11.854 -7.596 -0.376 1.00 93.00 87 SER A CA 1
ATOM 715 C C . SER A 1 87 ? -12.756 -6.535 0.260 1.00 93.00 87 SER A C 1
ATOM 717 O O . SER A 1 87 ? -12.778 -5.381 -0.161 1.00 93.00 87 SER A O 1
ATOM 719 N N . LYS A 1 88 ? -13.512 -6.898 1.302 1.00 93.88 88 LYS A N 1
ATOM 720 C CA . LYS A 1 88 ? -14.331 -5.934 2.052 1.00 93.88 88 LYS A CA 1
ATOM 721 C C . LYS A 1 88 ? -13.460 -5.037 2.934 1.00 93.88 88 LYS A C 1
ATOM 723 O O . LYS A 1 88 ? -13.748 -3.847 3.065 1.00 93.88 88 LYS A O 1
ATOM 728 N N . ALA A 1 89 ? -12.400 -5.590 3.522 1.00 94.25 89 ALA A N 1
ATOM 729 C CA . ALA A 1 89 ? -11.471 -4.836 4.354 1.00 94.25 89 ALA A CA 1
ATOM 730 C C . ALA A 1 89 ? -10.732 -3.761 3.547 1.00 94.25 89 ALA A C 1
ATOM 732 O O . ALA A 1 89 ? -10.674 -2.620 3.998 1.00 94.25 89 ALA A O 1
ATOM 733 N N . THR A 1 90 ? -10.249 -4.069 2.340 1.00 92.69 90 THR A N 1
ATOM 734 C CA . THR A 1 90 ? -9.563 -3.100 1.470 1.00 92.69 90 THR A CA 1
ATOM 735 C C . THR A 1 90 ? -10.474 -1.955 1.041 1.00 92.69 90 THR A C 1
ATOM 737 O O . THR A 1 90 ? -10.068 -0.797 1.096 1.00 92.69 90 THR A O 1
ATOM 740 N N . ILE A 1 91 ? -11.745 -2.235 0.736 1.00 89.75 91 ILE A N 1
ATOM 741 C CA . ILE A 1 91 ? -12.742 -1.190 0.450 1.00 89.75 91 ILE A CA 1
ATOM 742 C C . ILE A 1 91 ? -12.907 -0.239 1.644 1.00 89.75 91 ILE A C 1
ATOM 744 O O . ILE A 1 91 ? -13.001 0.974 1.452 1.00 89.75 91 ILE A O 1
ATOM 748 N N . LEU A 1 92 ? -12.942 -0.759 2.877 1.00 90.88 92 LEU A N 1
ATOM 749 C CA . LEU A 1 92 ? -13.008 0.088 4.072 1.00 90.88 92 LEU A CA 1
ATOM 750 C C . LEU A 1 92 ? -11.715 0.880 4.274 1.00 90.88 92 LEU A C 1
ATOM 752 O O . LEU A 1 92 ? -11.790 2.071 4.577 1.00 90.88 92 LEU A O 1
ATOM 756 N N . LEU A 1 93 ? -10.551 0.248 4.086 1.00 92.50 93 LEU A N 1
ATOM 757 C CA . LEU A 1 93 ? -9.246 0.913 4.151 1.00 92.50 93 LEU A CA 1
ATOM 758 C C . LEU A 1 93 ? -9.197 2.123 3.219 1.00 92.50 93 LEU A C 1
ATOM 760 O O . LEU A 1 93 ? -8.853 3.214 3.668 1.00 92.50 93 LEU A O 1
ATOM 764 N N . GLU A 1 94 ? -9.627 1.967 1.973 1.00 90.44 94 GLU A N 1
ATOM 765 C CA . GLU A 1 94 ? -9.611 3.051 0.994 1.00 90.44 94 GLU A CA 1
ATOM 766 C C . GLU A 1 94 ? -10.679 4.112 1.272 1.00 90.44 94 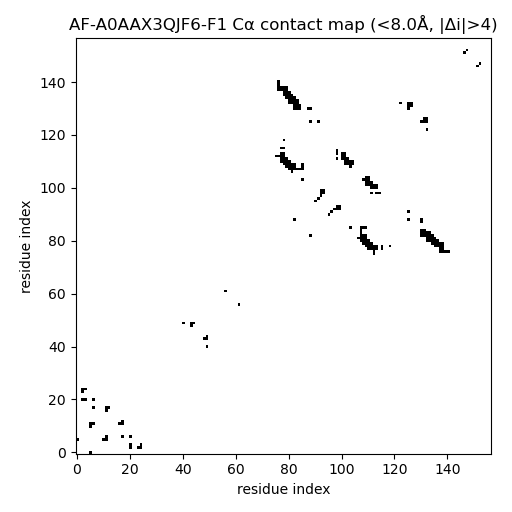GLU A C 1
ATOM 768 O O . GLU A 1 94 ? -10.364 5.297 1.340 1.00 90.44 94 GLU A O 1
ATOM 773 N N . ASN A 1 95 ? -11.940 3.713 1.459 1.00 85.25 95 ASN A N 1
ATOM 774 C CA . ASN A 1 95 ? -13.051 4.667 1.496 1.00 85.25 95 ASN A CA 1
ATOM 775 C C . ASN A 1 95 ? -13.212 5.356 2.853 1.00 85.25 95 ASN A C 1
ATOM 777 O O . ASN A 1 95 ? -13.579 6.528 2.904 1.00 85.25 95 ASN A O 1
ATOM 781 N N . GLN A 1 96 ? -12.980 4.635 3.952 1.00 84.75 96 GLN A N 1
ATOM 782 C CA . GLN A 1 96 ? -13.231 5.144 5.301 1.00 84.75 96 GLN A CA 1
ATOM 783 C C . GLN A 1 96 ? -11.951 5.617 5.988 1.00 84.75 96 GLN A C 1
ATOM 785 O O . GLN A 1 96 ? -11.978 6.623 6.693 1.00 84.75 96 GLN A O 1
ATOM 790 N N . PHE A 1 97 ? -10.840 4.904 5.800 1.00 83.62 97 PHE A N 1
ATOM 791 C CA . PHE A 1 97 ? -9.571 5.256 6.440 1.00 83.62 97 PHE A CA 1
ATOM 792 C C . PHE A 1 97 ? -8.629 6.056 5.541 1.00 83.62 97 PHE A C 1
ATOM 794 O O . PHE A 1 97 ? -7.642 6.583 6.049 1.00 83.62 97 PHE A O 1
ATOM 801 N N . GLN A 1 98 ? -8.912 6.155 4.236 1.00 84.94 98 GLN A N 1
ATOM 802 C CA . GLN A 1 98 ? -8.031 6.799 3.254 1.00 84.94 98 GLN A CA 1
ATOM 803 C C . GLN A 1 98 ? -6.614 6.187 3.247 1.00 84.94 98 GLN A C 1
ATOM 805 O O . GLN A 1 98 ? -5.605 6.872 3.057 1.00 84.94 98 GLN A O 1
ATOM 810 N N . ILE A 1 99 ? -6.535 4.873 3.474 1.00 89.12 99 ILE A N 1
ATOM 811 C CA . ILE A 1 99 ? -5.305 4.082 3.481 1.00 89.12 99 ILE A CA 1
ATOM 812 C C . ILE A 1 99 ? -5.143 3.426 2.112 1.00 89.12 99 ILE A C 1
ATOM 814 O O . ILE A 1 99 ? -5.899 2.529 1.755 1.00 89.12 99 ILE A O 1
ATOM 818 N N . PHE A 1 100 ? -4.115 3.853 1.378 1.00 86.94 100 PHE A N 1
ATOM 819 C CA . PHE A 1 100 ? -3.766 3.317 0.054 1.00 86.94 100 PHE A CA 1
ATOM 820 C C . PHE A 1 100 ? -2.406 2.603 0.030 1.00 86.94 100 PHE A C 1
ATOM 822 O O . PHE A 1 100 ? -2.083 1.924 -0.935 1.00 86.94 100 PHE A O 1
ATOM 829 N N . ASP A 1 101 ? -1.601 2.765 1.084 1.00 90.19 101 ASP A N 1
ATOM 830 C CA . ASP A 1 101 ? -0.293 2.118 1.239 1.00 90.19 101 ASP A CA 1
ATOM 831 C C . ASP A 1 101 ? -0.461 0.847 2.078 1.00 90.19 101 ASP A C 1
ATOM 833 O O . ASP A 1 101 ? -0.216 0.824 3.293 1.00 90.19 101 ASP A O 1
ATOM 837 N N . TYR A 1 102 ? -0.995 -0.180 1.418 1.00 93.38 102 TYR A N 1
ATOM 838 C CA . TYR A 1 102 ? -1.216 -1.506 1.973 1.00 93.38 102 TYR A CA 1
ATOM 839 C C . TYR A 1 102 ? -0.926 -2.586 0.925 1.00 93.38 102 TYR A C 1
ATOM 841 O O . TYR A 1 102 ? -0.984 -2.340 -0.277 1.00 93.38 102 TYR A O 1
ATOM 849 N N . GLU A 1 103 ? -0.645 -3.795 1.392 1.00 93.75 103 GLU A N 1
ATOM 850 C CA . GLU A 1 103 ? -0.480 -4.986 0.563 1.00 93.75 103 GLU A CA 1
ATOM 851 C C . GLU A 1 103 ? -1.400 -6.092 1.077 1.00 93.75 103 GLU A C 1
ATOM 853 O O . GLU A 1 103 ? -1.557 -6.273 2.287 1.00 93.75 103 GLU A O 1
ATOM 858 N N . VAL A 1 104 ? -2.014 -6.826 0.151 1.00 94.50 104 VAL A N 1
ATOM 859 C CA . VAL A 1 104 ? -2.776 -8.040 0.453 1.00 94.50 104 VAL A CA 1
ATOM 860 C C . VAL A 1 104 ? -1.899 -9.237 0.113 1.00 94.50 104 VAL A C 1
ATOM 862 O O . VAL A 1 104 ? -1.344 -9.321 -0.982 1.00 94.50 104 VAL A O 1
ATOM 865 N N . HIS A 1 105 ? -1.772 -10.148 1.065 1.00 92.50 105 HIS A N 1
ATOM 866 C CA . HIS A 1 105 ? -1.090 -11.425 0.934 1.00 92.50 105 HIS A CA 1
ATOM 867 C C . HIS A 1 105 ? -2.104 -12.568 1.046 1.00 92.50 105 HIS A C 1
ATOM 869 O O . HIS A 1 105 ? -3.279 -12.361 1.357 1.00 92.50 105 HIS A O 1
ATOM 875 N N . ASP A 1 106 ? -1.631 -13.790 0.817 1.00 90.00 106 ASP A N 1
ATOM 876 C CA . ASP A 1 106 ? -2.452 -14.992 0.920 1.00 90.00 106 ASP A CA 1
ATOM 877 C C . ASP A 1 106 ? -3.109 -15.135 2.305 1.00 90.00 106 ASP A C 1
ATOM 879 O O . ASP A 1 106 ? -2.643 -14.589 3.311 1.00 90.00 106 ASP A O 1
ATOM 883 N N . GLU A 1 107 ? -4.202 -15.899 2.355 1.00 92.38 107 GLU A N 1
ATOM 884 C CA . GLU A 1 107 ? -4.947 -16.216 3.586 1.00 92.38 107 GLU A CA 1
ATOM 885 C C . GLU A 1 107 ? -5.540 -14.992 4.312 1.00 92.38 107 GLU A C 1
ATOM 887 O O . GLU A 1 107 ? -5.702 -14.999 5.536 1.00 92.38 107 GLU A O 1
ATOM 892 N N . GLY A 1 108 ? -5.879 -13.939 3.559 1.00 92.56 108 GLY A N 1
ATOM 893 C CA . GLY A 1 108 ? -6.545 -12.746 4.085 1.00 92.56 108 GLY A CA 1
ATOM 894 C C . GLY A 1 108 ? -5.642 -11.872 4.956 1.00 92.56 108 GLY A C 1
ATOM 895 O O . GLY A 1 108 ? -6.138 -11.123 5.800 1.00 92.56 108 GLY A O 1
ATOM 896 N N . ASN A 1 109 ? -4.322 -11.982 4.785 1.00 96.12 109 ASN A N 1
ATOM 897 C CA . ASN A 1 109 ? -3.351 -11.160 5.496 1.00 96.12 109 ASN A CA 1
ATOM 898 C C . ASN A 1 109 ? -3.189 -9.814 4.788 1.00 96.12 109 ASN A C 1
ATOM 900 O O . ASN A 1 109 ? -2.754 -9.749 3.642 1.00 96.12 109 ASN A O 1
ATOM 904 N N . ILE A 1 110 ? -3.500 -8.727 5.485 1.00 96.81 110 ILE A N 1
ATOM 905 C CA . ILE A 1 110 ? -3.362 -7.364 4.977 1.00 96.81 110 ILE A CA 1
ATOM 906 C C . ILE A 1 110 ? -2.297 -6.645 5.789 1.00 96.81 110 ILE A C 1
ATOM 908 O O . ILE A 1 110 ? -2.447 -6.486 7.002 1.00 96.81 110 ILE A O 1
ATOM 912 N N . ARG A 1 111 ? -1.247 -6.169 5.117 1.00 94.75 111 ARG A N 1
ATOM 913 C CA . ARG A 1 111 ? -0.209 -5.322 5.709 1.00 94.75 111 ARG A CA 1
ATOM 914 C C . ARG A 1 111 ? -0.468 -3.869 5.391 1.00 94.75 111 ARG A C 1
ATOM 916 O O . ARG A 1 111 ? -0.548 -3.489 4.232 1.00 94.75 111 ARG A O 1
ATOM 923 N N . ILE A 1 112 ? -0.563 -3.053 6.429 1.00 94.38 112 ILE A N 1
ATOM 924 C CA . ILE A 1 112 ? -0.767 -1.611 6.338 1.00 94.38 112 ILE A CA 1
ATOM 925 C C . ILE A 1 112 ? 0.521 -0.914 6.773 1.00 94.38 112 ILE A C 1
ATOM 927 O O . ILE A 1 112 ? 0.977 -1.109 7.900 1.00 94.38 112 ILE A O 1
ATOM 931 N N . TYR A 1 113 ? 1.083 -0.070 5.909 1.00 90.69 113 TYR A N 1
ATOM 932 C CA . TYR A 1 113 ? 2.377 0.597 6.128 1.00 90.69 113 TYR A CA 1
ATOM 933 C C . TYR A 1 113 ? 2.247 2.031 6.673 1.00 90.69 113 TYR A C 1
ATOM 935 O O . TYR A 1 113 ? 3.208 2.801 6.693 1.00 90.69 113 TYR A O 1
ATOM 943 N N . SER A 1 114 ? 1.049 2.413 7.120 1.00 86.88 114 SER A N 1
ATOM 944 C CA . SER A 1 114 ? 0.722 3.752 7.619 1.00 86.88 114 SER A CA 1
ATOM 945 C C . SER A 1 114 ? -0.215 3.691 8.834 1.00 86.88 114 SER A C 1
ATOM 947 O O . SER A 1 114 ? -0.574 2.613 9.299 1.00 86.88 114 SER A O 1
ATOM 949 N N . HIS A 1 115 ? -0.604 4.852 9.376 1.00 85.25 115 HIS A N 1
ATOM 950 C CA . HIS A 1 115 ? -1.610 4.964 10.448 1.00 85.25 115 HIS A CA 1
ATOM 951 C C . HIS A 1 115 ? -1.293 4.147 11.719 1.00 85.25 115 HIS A C 1
ATOM 953 O O . HIS A 1 115 ? -2.187 3.701 12.443 1.00 85.25 115 HIS A O 1
ATOM 959 N N . PHE A 1 116 ? -0.002 3.992 12.031 1.00 85.81 116 PHE A N 1
ATOM 960 C CA . PHE A 1 116 ? 0.466 3.354 13.261 1.00 85.81 116 PHE A CA 1
ATOM 961 C C . PHE A 1 116 ? -0.159 4.003 14.504 1.00 85.81 116 PHE A C 1
ATOM 963 O O . PHE A 1 116 ? -0.274 5.224 14.593 1.00 85.81 116 PHE A O 1
ATOM 970 N N . GLY A 1 117 ? -0.568 3.180 15.471 1.00 84.88 117 GLY A N 1
ATOM 971 C CA . GLY A 1 117 ? -1.287 3.625 16.668 1.00 84.88 117 GLY A CA 1
ATOM 972 C C . GLY A 1 117 ? -2.810 3.608 16.516 1.00 84.88 117 GLY A C 1
ATOM 973 O O . GLY A 1 117 ? -3.513 3.632 17.524 1.00 84.88 117 GLY A O 1
ATOM 974 N N . GLN A 1 118 ? -3.337 3.499 15.290 1.00 89.38 118 GLN A N 1
ATOM 975 C CA . GLN A 1 118 ? -4.780 3.426 15.036 1.00 89.38 118 GLN A CA 1
ATOM 976 C C . GLN A 1 118 ? -5.308 1.991 14.905 1.00 89.38 118 GLN A C 1
ATOM 978 O O . GLN A 1 118 ? -6.507 1.807 14.708 1.00 89.38 118 GLN A O 1
ATOM 983 N N . GLN A 1 119 ? -4.472 0.962 15.093 1.00 90.38 119 GLN A N 1
ATOM 984 C CA . GLN A 1 119 ? -4.856 -0.441 14.894 1.00 90.38 119 GLN A CA 1
ATOM 985 C C . GLN A 1 119 ? -6.090 -0.870 15.704 1.00 90.38 119 GLN A C 1
ATOM 987 O O . GLN A 1 119 ? -6.902 -1.655 15.223 1.00 90.38 119 GLN A O 1
ATOM 992 N N . GLY A 1 120 ? -6.286 -0.318 16.907 1.00 92.69 120 GLY A N 1
ATOM 993 C CA . GLY A 1 120 ? -7.484 -0.585 17.709 1.00 92.69 120 GLY A CA 1
ATOM 994 C C . GLY A 1 120 ? -8.761 0.012 17.107 1.00 92.69 120 GLY A C 1
ATOM 995 O O . GLY A 1 120 ? -9.820 -0.614 17.168 1.00 92.69 120 GLY A O 1
ATOM 996 N N . TYR A 1 121 ? -8.661 1.200 16.502 1.00 93.94 121 TYR A N 1
ATOM 997 C CA . TYR A 1 121 ? -9.765 1.826 15.776 1.00 93.94 121 TYR A CA 1
ATOM 998 C C . TYR A 1 121 ? -10.062 1.056 14.484 1.00 93.94 121 TYR A C 1
ATOM 1000 O O . TYR A 1 121 ? -11.209 0.675 14.268 1.00 93.94 121 TYR A O 1
ATOM 1008 N N . THR A 1 122 ? -9.032 0.718 13.701 1.00 93.56 122 THR A N 1
ATOM 1009 C CA . THR A 1 122 ? -9.162 -0.108 12.490 1.00 93.56 122 THR A CA 1
ATOM 1010 C C . THR A 1 122 ? -9.849 -1.441 12.782 1.00 93.56 122 THR A C 1
ATOM 1012 O O . THR A 1 122 ? -10.844 -1.776 12.146 1.00 93.56 122 THR A O 1
ATOM 1015 N N . ASN A 1 123 ? -9.398 -2.148 13.821 1.00 95.19 123 ASN A N 1
ATOM 1016 C CA . ASN A 1 123 ? -10.003 -3.401 14.269 1.00 95.19 123 ASN A CA 1
ATOM 1017 C C . ASN A 1 123 ? -11.479 -3.256 14.622 1.00 95.19 123 ASN A C 1
ATOM 1019 O O . ASN A 1 123 ? -12.312 -4.040 14.179 1.00 95.19 123 ASN A O 1
ATOM 1023 N N . ARG A 1 124 ? -11.812 -2.238 15.422 1.00 96.31 124 ARG A N 1
ATOM 1024 C CA . ARG A 1 124 ? -13.195 -1.989 15.827 1.00 96.31 124 ARG A CA 1
ATOM 1025 C C . ARG A 1 124 ? -14.082 -1.770 14.608 1.00 96.31 124 ARG A C 1
ATOM 1027 O O . ARG A 1 124 ? -15.166 -2.334 14.553 1.00 96.31 124 ARG A O 1
ATOM 1034 N N . THR A 1 125 ? -13.639 -0.967 13.650 1.00 95.44 125 THR A N 1
ATOM 1035 C CA . THR A 1 125 ? -14.406 -0.703 12.430 1.00 95.44 125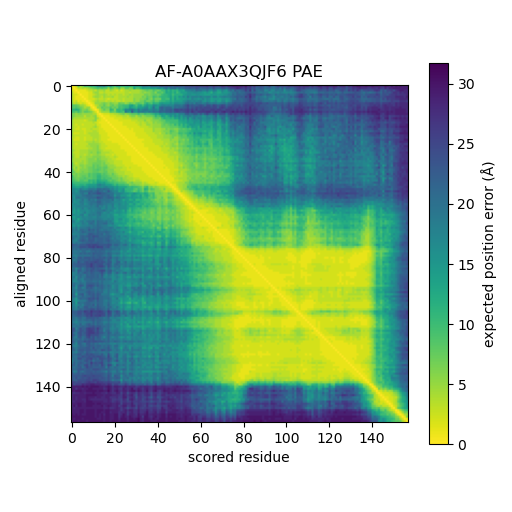 THR A CA 1
ATOM 1036 C C . THR A 1 125 ? -14.559 -1.953 11.574 1.00 95.44 125 THR A C 1
ATOM 1038 O O . THR A 1 125 ? -15.651 -2.170 11.064 1.00 95.44 125 THR A O 1
ATOM 1041 N N . PHE A 1 126 ? -13.523 -2.789 11.438 1.00 96.81 126 PHE A N 1
ATOM 1042 C CA . PHE A 1 126 ? -13.642 -4.077 10.747 1.00 96.81 126 PHE A CA 1
ATOM 1043 C C . PHE A 1 126 ? -14.726 -4.944 11.388 1.00 96.81 126 PHE A C 1
ATOM 1045 O O . PHE A 1 126 ?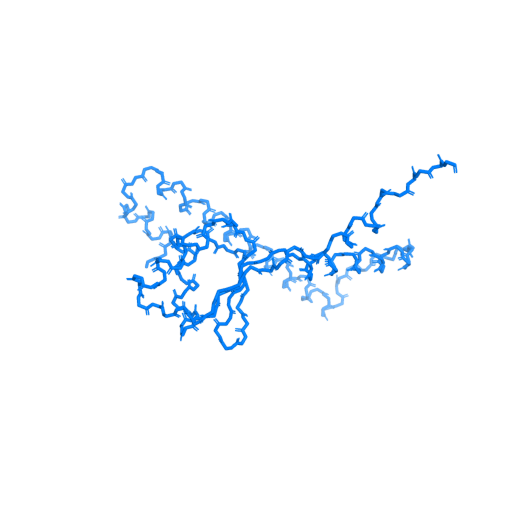 -15.676 -5.328 10.709 1.00 96.81 126 PHE A O 1
ATOM 1052 N N . VAL A 1 127 ? -14.665 -5.134 12.707 1.00 96.06 127 VAL A N 1
ATOM 1053 C CA . VAL A 1 127 ? -15.652 -5.938 13.442 1.00 96.06 127 VAL A CA 1
ATOM 1054 C C . VAL A 1 127 ? -17.066 -5.352 13.336 1.00 96.06 127 VAL A C 1
ATOM 1056 O O . VAL A 1 127 ? -18.018 -6.094 13.124 1.00 96.06 127 VAL A O 1
ATOM 1059 N N . LEU A 1 128 ? -17.222 -4.025 13.432 1.00 95.62 128 LEU A N 1
ATOM 1060 C CA . LEU A 1 128 ? -18.520 -3.349 13.270 1.00 95.62 128 LEU A CA 1
ATOM 1061 C C . LEU A 1 128 ? -19.093 -3.450 11.850 1.00 95.62 128 LEU A C 1
ATOM 1063 O O . LEU A 1 128 ? -20.287 -3.239 11.667 1.00 95.62 128 LEU A O 1
ATOM 1067 N N . ASN A 1 129 ? -18.253 -3.747 10.860 1.00 95.06 129 ASN A N 1
ATOM 1068 C CA . ASN A 1 129 ? -18.650 -3.970 9.477 1.00 95.06 129 ASN A CA 1
ATOM 1069 C C . ASN A 1 129 ? -18.630 -5.465 9.118 1.00 95.06 129 ASN A C 1
ATOM 1071 O O . ASN A 1 129 ? -18.412 -5.804 7.956 1.00 95.06 129 ASN A O 1
ATOM 1075 N N . ASP A 1 130 ? -18.850 -6.365 10.080 1.00 95.31 130 ASP A N 1
ATOM 1076 C CA . ASP A 1 130 ? -18.925 -7.820 9.873 1.00 95.31 130 ASP A CA 1
ATOM 1077 C C . ASP A 1 130 ? -17.672 -8.424 9.209 1.00 95.31 130 ASP A C 1
ATOM 1079 O O . ASP A 1 130 ? -17.764 -9.340 8.389 1.00 95.31 130 ASP A O 1
ATOM 1083 N N . ILE A 1 131 ? -16.494 -7.878 9.518 1.00 97.31 131 ILE A N 1
ATOM 1084 C CA . ILE A 1 131 ? -15.199 -8.452 9.143 1.00 97.31 131 ILE A CA 1
ATOM 1085 C C . ILE A 1 131 ? -14.564 -9.009 10.411 1.00 97.31 131 ILE A C 1
ATOM 1087 O O . ILE A 1 131 ? -14.238 -8.269 11.343 1.00 97.31 131 ILE A O 1
ATOM 1091 N N . GLU A 1 132 ? -14.384 -10.325 10.448 1.00 96.94 132 GLU A N 1
ATOM 1092 C CA . GLU A 1 132 ? -13.727 -10.988 11.568 1.00 96.94 132 GLU A CA 1
ATOM 1093 C C . GLU A 1 132 ? -12.219 -10.791 11.456 1.00 96.94 132 GLU A C 1
ATOM 1095 O O . GLU A 1 132 ? -11.628 -11.051 10.408 1.00 96.94 132 GLU A O 1
ATOM 1100 N N . VAL A 1 133 ? -11.598 -10.352 12.551 1.00 97.25 133 VAL A N 1
ATOM 1101 C CA . VAL A 1 133 ? -10.144 -10.219 12.662 1.00 97.25 133 VAL A CA 1
ATOM 1102 C C . VAL A 1 133 ? -9.620 -11.406 13.464 1.00 97.25 133 VAL A C 1
ATOM 1104 O O . VAL A 1 133 ? -9.819 -11.487 14.675 1.00 97.25 133 VAL A O 1
ATOM 1107 N N . LEU A 1 134 ? -8.966 -12.336 12.773 1.00 95.88 134 LEU A N 1
ATOM 1108 C CA . LEU A 1 134 ? -8.427 -13.578 13.335 1.00 95.88 134 LEU A CA 1
ATOM 1109 C C . LEU A 1 134 ? -7.114 -13.335 14.079 1.00 95.88 134 LEU A C 1
ATOM 1111 O O . LEU A 1 134 ? -6.843 -13.935 15.120 1.00 95.88 134 LEU A O 1
ATOM 1115 N N . LYS A 1 135 ? -6.295 -12.434 13.539 1.00 95.00 135 LYS A N 1
ATOM 1116 C CA . LYS A 1 135 ? -4.990 -12.076 14.083 1.00 95.00 135 LYS A CA 1
ATOM 1117 C C . LYS A 1 135 ? -4.717 -10.608 13.801 1.00 95.00 135 LYS A C 1
ATOM 1119 O O . LYS A 1 135 ? -5.048 -10.093 12.737 1.00 95.00 135 LYS A O 1
ATOM 1124 N N . MET A 1 136 ? -4.075 -9.952 14.756 1.00 94.06 136 MET A N 1
ATOM 1125 C CA . MET A 1 136 ? -3.481 -8.639 14.565 1.00 94.06 136 MET A CA 1
ATOM 1126 C C . MET A 1 136 ? -2.074 -8.672 15.137 1.00 94.06 136 MET A C 1
ATOM 1128 O O . MET A 1 136 ? -1.880 -9.059 16.291 1.00 94.06 136 MET A O 1
ATOM 1132 N N . MET A 1 137 ? -1.102 -8.245 14.343 1.00 90.69 137 MET A N 1
ATOM 1133 C CA . MET A 1 137 ? 0.258 -8.035 14.813 1.00 90.69 137 MET A CA 1
ATOM 1134 C C . MET A 1 137 ? 0.803 -6.725 14.275 1.00 90.69 137 MET A C 1
ATOM 1136 O O . MET A 1 137 ? 0.549 -6.329 13.144 1.00 90.69 137 MET A O 1
ATOM 1140 N N . MET A 1 138 ? 1.581 -6.050 15.104 1.00 86.81 138 MET A N 1
ATOM 1141 C CA . MET A 1 138 ? 2.501 -5.041 14.612 1.00 86.81 138 MET A CA 1
ATOM 1142 C C . MET A 1 138 ? 3.774 -5.780 14.233 1.00 86.81 138 MET A C 1
ATOM 1144 O O . MET A 1 138 ? 4.199 -6.660 14.986 1.00 86.81 138 MET A O 1
ATOM 1148 N N . SER A 1 139 ? 4.404 -5.419 13.119 1.00 84.31 139 SER A N 1
ATOM 1149 C CA . SER A 1 139 ? 5.811 -5.765 12.952 1.00 84.31 139 SER A CA 1
ATOM 1150 C C . SER A 1 139 ? 6.543 -5.211 14.179 1.00 84.31 139 SER A C 1
ATOM 1152 O O . SER A 1 139 ? 6.511 -3.995 14.409 1.00 84.31 139 SER A O 1
ATOM 1154 N N . GLU A 1 140 ? 7.112 -6.084 15.018 1.00 66.69 140 GLU A N 1
ATOM 1155 C CA . GLU A 1 140 ? 7.984 -5.626 16.096 1.00 66.69 140 GLU A CA 1
ATOM 1156 C C . GLU A 1 140 ? 9.080 -4.774 15.461 1.00 66.69 140 GLU A C 1
ATOM 1158 O O . GLU A 1 140 ? 9.649 -5.159 14.436 1.00 66.69 140 GLU A O 1
ATOM 1163 N N . ASP A 1 141 ? 9.377 -3.616 16.052 1.00 58.94 141 ASP A N 1
ATOM 1164 C CA . ASP A 1 141 ? 10.616 -2.933 15.710 1.00 58.94 141 ASP A CA 1
ATOM 1165 C C . ASP A 1 141 ? 11.747 -3.849 16.181 1.00 58.94 141 ASP A C 1
ATOM 1167 O O . ASP A 1 141 ? 12.100 -3.876 17.361 1.00 58.94 141 ASP A O 1
ATOM 1171 N N . ARG A 1 142 ? 12.296 -4.639 15.261 1.00 46.16 142 ARG A N 1
ATOM 1172 C CA . ARG A 1 142 ? 13.584 -5.291 15.434 1.00 46.16 142 ARG A CA 1
ATOM 1173 C C . ARG A 1 142 ? 14.386 -5.073 14.150 1.00 46.16 142 ARG A C 1
ATOM 1175 O O . ARG A 1 142 ? 14.024 -5.608 13.112 1.00 46.16 142 ARG A O 1
ATOM 1182 N N . LEU A 1 143 ? 15.434 -4.241 14.158 1.00 45.47 143 LEU A N 1
ATOM 1183 C CA . LEU A 1 143 ? 16.308 -3.905 15.297 1.00 45.47 143 LEU A CA 1
ATOM 1184 C C . LEU A 1 143 ? 16.975 -2.510 15.198 1.00 45.47 143 LEU A C 1
ATOM 1186 O O . LEU A 1 143 ? 17.111 -1.916 14.129 1.00 45.47 143 LEU A O 1
ATOM 1190 N N . GLU A 1 144 ? 17.546 -2.089 16.330 1.00 50.53 144 GLU A N 1
ATOM 1191 C CA . GLU A 1 144 ? 19.000 -1.869 16.559 1.00 50.53 144 GLU A CA 1
ATOM 1192 C C . GLU A 1 144 ? 19.964 -2.143 15.343 1.00 50.53 144 GLU A C 1
ATOM 1194 O O . GLU A 1 144 ? 20.946 -1.426 15.167 1.00 50.53 144 GLU A O 1
ATOM 1199 N N . ASP A 1 145 ? 19.630 -3.059 14.419 1.00 47.78 145 ASP A N 1
ATOM 1200 C CA . ASP A 1 145 ? 20.267 -3.482 13.159 1.00 47.78 145 ASP A CA 1
ATOM 1201 C C . ASP A 1 145 ? 20.106 -2.517 11.981 1.00 47.78 145 ASP A C 1
ATOM 1203 O O . ASP A 1 145 ? 20.935 -2.513 11.066 1.00 47.78 145 ASP A O 1
ATOM 1207 N N . TYR A 1 146 ? 19.061 -1.684 11.981 1.00 45.50 146 TYR A N 1
ATOM 1208 C CA . TYR A 1 146 ? 19.004 -0.530 11.085 1.00 45.50 146 TYR A CA 1
ATOM 1209 C C . TYR A 1 146 ? 20.021 0.547 11.538 1.00 45.50 146 TYR A C 1
ATOM 1211 O O . TYR A 1 146 ? 20.557 1.273 10.701 1.00 45.50 146 TYR A O 1
ATOM 1219 N N . PHE A 1 147 ? 20.369 0.601 12.840 1.00 38.88 147 PHE A N 1
ATOM 1220 C CA . PHE A 1 147 ? 21.244 1.610 13.465 1.00 38.88 147 PHE A CA 1
ATOM 1221 C C . PHE A 1 147 ? 22.751 1.250 13.544 1.00 38.88 147 PHE A C 1
ATOM 1223 O O . PHE A 1 147 ? 23.569 2.166 13.447 1.00 38.88 147 PHE A O 1
ATOM 1230 N N . THR A 1 148 ? 23.182 -0.019 13.602 1.00 52.41 148 THR A N 1
ATOM 1231 C CA . THR A 1 148 ? 24.619 -0.391 13.446 1.00 52.41 148 THR A CA 1
ATOM 1232 C C . THR A 1 148 ? 25.133 -0.220 12.008 1.00 52.41 148 THR A C 1
ATOM 1234 O O . THR A 1 148 ? 26.306 0.072 11.791 1.00 52.41 148 THR A O 1
ATOM 1237 N N . LYS A 1 149 ? 24.267 -0.374 10.999 1.00 43.88 149 LYS A N 1
ATOM 1238 C CA . LYS A 1 149 ? 24.642 -0.304 9.573 1.00 43.88 149 LYS A CA 1
ATOM 1239 C C . LYS A 1 149 ? 24.752 1.114 9.008 1.00 43.88 149 LYS A C 1
ATOM 1241 O O . LYS A 1 149 ? 25.360 1.272 7.951 1.00 43.88 149 LYS A O 1
ATOM 1246 N N . LEU A 1 150 ? 24.152 2.119 9.659 1.00 40.50 150 LEU A N 1
ATOM 1247 C CA . LEU A 1 150 ? 24.089 3.476 9.112 1.00 40.50 150 LEU A CA 1
ATOM 1248 C C . LEU A 1 150 ? 25.197 4.411 9.642 1.00 40.50 150 LEU A C 1
ATOM 1250 O O . LEU A 1 150 ? 25.834 5.038 8.801 1.00 40.50 150 LEU A O 1
ATOM 1254 N N . VAL A 1 151 ? 25.453 4.556 10.965 1.00 54.66 151 VAL A N 1
ATOM 1255 C CA . VAL A 1 151 ? 26.412 5.604 11.439 1.00 54.66 151 VAL A CA 1
ATOM 1256 C C . VAL A 1 151 ? 27.073 5.462 12.841 1.00 54.66 151 VAL A C 1
ATOM 1258 O O . VAL A 1 151 ? 28.172 5.973 13.033 1.00 54.66 151 VAL A O 1
ATOM 1261 N N . GLY A 1 152 ? 26.471 4.872 13.876 1.00 52.84 152 GLY A N 1
ATOM 1262 C CA . GLY A 1 152 ? 26.787 5.300 15.260 1.00 52.84 152 GLY A CA 1
ATOM 1263 C C . GLY A 1 152 ? 27.593 4.345 16.148 1.00 52.84 152 GLY A C 1
ATOM 1264 O O . GLY A 1 152 ? 27.033 3.843 17.113 1.00 52.84 152 GLY A O 1
ATOM 1265 N N . GLY A 1 153 ? 28.884 4.125 15.878 1.00 49.66 153 GLY A N 1
ATOM 1266 C CA . GLY A 1 153 ? 29.779 3.326 16.741 1.00 49.66 153 GLY A CA 1
ATOM 1267 C C . GLY A 1 153 ? 31.197 3.886 16.883 1.00 49.66 153 GLY A C 1
ATOM 1268 O O . GLY A 1 153 ? 32.135 3.139 17.135 1.00 49.66 153 GLY A O 1
ATOM 1269 N N . GLY A 1 154 ? 31.380 5.189 16.668 1.00 45.72 154 GLY A N 1
ATOM 1270 C CA . GLY A 1 154 ? 32.644 5.880 16.906 1.00 45.72 154 GLY A CA 1
ATOM 1271 C C . GLY A 1 154 ? 32.752 6.360 18.350 1.00 45.72 154 GLY A C 1
ATOM 1272 O O . GLY A 1 154 ? 32.565 7.543 18.610 1.00 45.72 154 GLY A O 1
ATOM 1273 N N . THR A 1 155 ? 33.080 5.472 19.286 1.00 38.09 155 THR A N 1
ATOM 1274 C CA . THR A 1 155 ? 33.790 5.882 20.505 1.00 38.09 155 THR A CA 1
ATOM 1275 C C . THR A 1 155 ? 35.240 5.471 20.335 1.00 38.09 155 THR A C 1
ATOM 1277 O O . THR A 1 155 ? 35.612 4.330 20.596 1.00 38.09 155 THR A O 1
ATOM 1280 N N . ILE A 1 156 ? 36.047 6.412 19.848 1.00 45.56 156 ILE A N 1
ATOM 1281 C CA . ILE A 1 156 ? 37.480 6.400 20.118 1.00 45.56 156 ILE A CA 1
ATOM 1282 C C . ILE A 1 156 ? 37.594 6.630 21.627 1.00 45.56 156 ILE A C 1
ATOM 1284 O O . ILE A 1 156 ? 37.214 7.695 22.116 1.00 45.56 156 ILE A O 1
ATOM 1288 N N . GLY A 1 157 ? 38.035 5.602 22.342 1.00 38.03 157 GLY A N 1
ATOM 1289 C CA . GLY A 1 157 ? 38.412 5.633 23.749 1.00 38.03 157 GLY A CA 1
ATOM 1290 C C . GLY A 1 157 ? 39.682 4.828 23.917 1.00 38.03 157 GLY A C 1
ATOM 1291 O O . GLY A 1 157 ? 39.680 3.673 23.436 1.00 38.03 157 GLY A O 1
#

Foldseek 3Di:
DQLVCCVVVVVQVDPVSVVVSVVVVVVVVVVVVVVVVVVVLVVCVVVVNNDDDDDDDDPVVVVVVVVVVVVCVVLQKWKKWQKPDLPVLVVCCCPPVVFPQWDADPNRIIIGRDDPPCVVVSQVVCVVVVIDTPDIDIPPPDDVVVVVPPDDDDDPD

Radius of gyration: 21.8 Å; Cα contacts (8 Å, |Δi|>4): 128; chains: 1; bounding box: 63×38×55 Å

Secondary structure (DSSP, 8-state):
--HHHHHHTT---SHHHHHHHHHHHHHHHHHHHHHHHHHHHHHHHHTT-S--------HHHHHHHHHHHHHHHHT---EEEEES-HHHHHHHHHHTT----EEEEGGGEEEE-S-TT-HHHHHHHHHHTT--EEEEEE-----THHHHTTT------

pLDDT: mean 82.34, std 14.71, range [38.03, 97.75]

Sequence (157 aa):
MGYIDALKDEVAASEIEKQEYLKILYMKSNNLKHLVDEIFNMAKLDANEFPLKEEELDFSEVTREVSLDTLRKANRKYIEFQVNNDSKATILLENQFQIFDYEVHDEGNIRIYSHFGQQGYTNRTFVLNDIEVLKMMMSEDRLEDYFTKLVGGGTIG

Nearest PDB structures (foldseek):
  6xfu-assembly1_B  TM=6.270E-01  e=4.189E-02  Staphylococcus aureus
  4f3q-assembly1_A  TM=6.325E-01  e=3.937E-02  Coxiella burnetii RSA 493
  6xji-assembly1_D  TM=7.010E-01  e=9.398E-02  Staphylococcus aureus
  1kon-assembly1_A  TM=6.276E-01  e=4.189E-02  Escherichia coli
  6u2d-assembly2_C  TM=6.050E-01  e=5.033E-01  Staphylococcus aureus

Solvent-accessible surface area (backbone atoms only — not comparable to full-atom values): 9375 Å² total; per-residue (Å²): 130,54,65,66,51,35,61,73,70,59,64,49,86,42,74,66,54,47,53,51,41,51,51,52,50,52,51,54,51,51,53,51,51,53,52,51,54,50,52,52,52,50,52,28,50,76,68,70,66,52,85,80,78,93,70,96,71,64,64,68,57,55,52,49,52,56,50,49,53,51,50,50,62,73,64,53,62,32,40,36,37,28,30,80,45,45,75,63,48,51,54,43,33,44,74,74,66,68,48,79,63,60,48,81,50,80,86,30,30,35,37,31,61,61,73,81,90,40,62,69,59,55,50,50,53,36,49,76,65,80,31,54,72,81,45,76,44,64,57,72,92,75,52,78,64,67,49,71,74,70,74,80,78,86,75,89,125

Organism: NCBI:txid2026186